Protein AF-A0A5J4QA89-F1 (afdb_monomer_lite)

Foldseek 3Di:
DDDDDPDDFPFDADPNDTDGPPDDPDQAADPDDLLLVLLVLVVCQVVLVPPNNPDHSVNSQVVCCVRRVHDSDPSVVSLVVLVVDPCSNVNVVVVVVVVVVVVVVVVVVVVPDD

Sequence (114 aa):
MLYLNSYEDILMYVDGKKIILMYSKLKITWTGNKVELVELIYAWEKVGCFNHGNANIKEIVAYIEIVFNIDLGDYYHTFCEMRNRVSRIAFLDKLIKALNDRMDELERSVNVSP

pLDDT: mean 83.25, std 19.67, range [31.66, 98.12]

Radius of gyration: 20.04 Å; chains: 1; bounding box: 34×62×54 Å

Secondary structure (DSSP, 8-state):
-----S---EEEEETTEEEEE--SS------S-HHHHHHHHHHHHHHTTTGGGT--HHHHHHHHHHHHT-----HHHHHHHHHTSSSSSHHHHHHHHHHHHHHHHHHHHHTT--

InterPro domains:
  IPR018534 Tetracycline regulation of excision, RteC [PF09357] (21-105)

Organism: NCBI:txid433724

Structure (mmCIF, N/CA/C/O backbone):
data_AF-A0A5J4QA89-F1
#
_entry.id   AF-A0A5J4QA89-F1
#
loop_
_atom_site.group_PDB
_atom_site.id
_atom_site.type_symbol
_atom_site.label_atom_id
_atom_site.label_alt_id
_atom_site.label_comp_id
_atom_site.label_asym_id
_atom_site.label_entity_id
_atom_site.label_seq_id
_atom_site.pdbx_PDB_ins_code
_atom_site.Cartn_x
_atom_site.Cartn_y
_atom_site.Cartn_z
_atom_site.occupancy
_atom_site.B_iso_or_equiv
_atom_site.auth_seq_id
_atom_site.auth_comp_id
_atom_site.auth_asym_id
_atom_site.auth_atom_id
_atom_site.pdbx_PDB_model_num
ATOM 1 N N . MET A 1 1 ? -1.303 -45.640 -4.974 1.00 33.97 1 MET A N 1
ATOM 2 C CA . MET A 1 1 ? -2.089 -44.840 -4.012 1.00 33.97 1 MET A CA 1
ATOM 3 C C . MET A 1 1 ? -1.086 -43.953 -3.293 1.00 33.97 1 MET A C 1
ATOM 5 O O . MET A 1 1 ? -0.294 -44.476 -2.523 1.00 33.97 1 MET A O 1
ATOM 9 N N . LEU A 1 2 ? -0.963 -42.683 -3.684 1.00 31.66 2 LEU A N 1
ATOM 10 C CA . LEU A 1 2 ? 0.057 -41.788 -3.128 1.00 31.66 2 LEU A CA 1
ATOM 11 C C . LEU A 1 2 ? -0.547 -41.028 -1.945 1.00 31.66 2 LEU A C 1
ATOM 13 O O . LEU A 1 2 ? -1.586 -40.386 -2.088 1.00 31.66 2 LEU A O 1
ATOM 17 N N . TYR A 1 3 ? 0.091 -41.159 -0.783 1.00 38.12 3 TYR A N 1
ATOM 18 C CA . TYR A 1 3 ? -0.259 -40.450 0.442 1.00 38.12 3 TYR A CA 1
ATOM 19 C C . TYR A 1 3 ? 0.237 -39.004 0.339 1.00 38.12 3 TYR A C 1
ATOM 21 O O . TYR A 1 3 ? 1.430 -38.761 0.179 1.00 38.12 3 TYR A O 1
ATOM 29 N N . LEU A 1 4 ? -0.687 -38.047 0.413 1.00 35.38 4 LEU A N 1
ATOM 30 C CA . LEU A 1 4 ? -0.390 -36.616 0.446 1.00 35.38 4 LEU A CA 1
ATOM 31 C C . LEU A 1 4 ? -0.190 -36.180 1.899 1.00 35.38 4 LEU A C 1
ATOM 33 O O . LEU A 1 4 ? -1.160 -35.897 2.598 1.00 35.38 4 LEU A O 1
ATOM 37 N N . ASN A 1 5 ? 1.067 -36.091 2.333 1.00 38.94 5 ASN A N 1
ATOM 38 C CA . ASN A 1 5 ? 1.433 -35.206 3.432 1.00 38.94 5 ASN A CA 1
ATOM 39 C C . ASN A 1 5 ? 1.680 -33.812 2.845 1.00 38.94 5 ASN A C 1
ATOM 41 O O . ASN A 1 5 ? 2.351 -33.656 1.826 1.00 38.94 5 ASN A O 1
ATOM 45 N N . SER A 1 6 ? 1.070 -32.804 3.459 1.00 42.66 6 SER A N 1
ATOM 46 C CA . SER A 1 6 ? 1.321 -31.391 3.182 1.00 42.66 6 SER A CA 1
ATOM 47 C C . SER A 1 6 ? 2.803 -31.066 3.389 1.00 42.66 6 SER A C 1
ATOM 49 O O . SER A 1 6 ? 3.370 -31.596 4.337 1.00 42.66 6 SER A O 1
ATOM 51 N N . TYR A 1 7 ? 3.359 -30.141 2.599 1.00 46.91 7 TYR A N 1
ATOM 52 C CA . TYR A 1 7 ? 4.721 -29.578 2.695 1.00 46.91 7 TYR A CA 1
ATOM 53 C C . TYR A 1 7 ? 5.826 -30.266 1.892 1.00 46.91 7 TYR A C 1
ATOM 55 O O . TYR A 1 7 ? 6.832 -30.611 2.486 1.00 46.91 7 TYR A O 1
ATOM 63 N N . GLU A 1 8 ? 5.727 -30.330 0.562 1.00 44.66 8 GLU A N 1
ATOM 64 C CA . GLU A 1 8 ? 6.914 -30.061 -0.268 1.00 44.66 8 GLU A CA 1
ATOM 65 C C . GLU A 1 8 ? 6.517 -29.284 -1.528 1.00 44.66 8 GLU A C 1
ATOM 67 O O . GLU A 1 8 ? 5.511 -29.582 -2.178 1.00 44.66 8 GLU A O 1
ATOM 72 N N . ASP A 1 9 ? 7.294 -28.244 -1.829 1.00 49.84 9 ASP A N 1
ATOM 73 C CA . ASP A 1 9 ? 7.234 -27.499 -3.081 1.00 49.84 9 ASP A CA 1
ATOM 74 C C . ASP A 1 9 ? 7.404 -28.455 -4.268 1.00 49.84 9 ASP A C 1
ATOM 76 O O . ASP A 1 9 ? 8.233 -29.367 -4.239 1.00 49.84 9 ASP A O 1
ATOM 80 N N . ILE A 1 10 ? 6.659 -28.234 -5.354 1.00 52.97 10 ILE A N 1
ATOM 81 C CA . ILE A 1 10 ? 6.889 -28.976 -6.596 1.00 52.97 10 ILE A CA 1
ATOM 82 C C . ILE A 1 10 ? 8.201 -28.462 -7.195 1.00 52.97 10 ILE A C 1
ATOM 84 O O . ILE A 1 10 ? 8.262 -27.396 -7.811 1.00 52.97 10 ILE A O 1
ATOM 88 N N . LEU A 1 11 ? 9.270 -29.228 -7.000 1.00 56.28 11 LEU A N 1
ATOM 89 C CA . LEU A 1 11 ? 10.529 -29.024 -7.700 1.00 56.28 11 LEU A CA 1
ATOM 90 C C . LEU A 1 11 ? 10.361 -29.481 -9.145 1.00 56.28 11 LEU A C 1
ATOM 92 O O . LEU A 1 11 ? 10.137 -30.663 -9.402 1.00 56.28 11 LEU A O 1
ATOM 96 N N . MET A 1 12 ? 10.508 -28.557 -10.093 1.00 57.47 12 MET A N 1
ATOM 97 C CA . MET A 1 12 ? 10.652 -28.919 -11.498 1.00 57.47 12 MET A CA 1
ATOM 98 C C . MET A 1 12 ? 12.048 -28.566 -11.993 1.00 57.47 12 MET A C 1
ATOM 100 O O . MET A 1 12 ? 12.665 -27.592 -11.562 1.00 57.47 12 MET A O 1
ATOM 104 N N . TYR A 1 13 ? 12.548 -29.378 -12.913 1.00 63.44 13 TYR A N 1
ATOM 105 C CA . TYR A 1 13 ? 13.802 -29.128 -13.603 1.00 63.44 13 TYR A CA 1
ATOM 106 C C . TYR A 1 13 ? 13.484 -28.805 -15.057 1.00 63.44 13 TYR A C 1
ATOM 108 O O . TYR A 1 13 ? 12.860 -29.611 -15.742 1.00 63.44 13 TYR A O 1
ATOM 116 N N . VAL A 1 14 ? 13.920 -27.636 -15.521 1.00 63.78 14 VAL A N 1
ATOM 117 C CA . VAL A 1 14 ? 13.882 -27.263 -16.942 1.00 63.78 14 VAL A CA 1
ATOM 118 C C . VAL A 1 14 ? 15.328 -27.097 -17.386 1.00 63.78 14 VAL A C 1
ATOM 120 O O . VAL A 1 14 ? 16.089 -26.372 -16.747 1.00 63.78 14 VAL A O 1
ATOM 123 N N . ASP A 1 15 ? 15.737 -27.843 -18.412 1.00 74.56 15 ASP A N 1
ATOM 124 C CA . ASP A 1 15 ? 17.119 -27.891 -18.917 1.00 74.56 15 ASP A CA 1
ATOM 125 C C . ASP A 1 15 ? 18.173 -28.176 -17.831 1.00 74.56 15 ASP A C 1
ATOM 127 O O . ASP A 1 15 ? 19.249 -27.579 -17.786 1.00 74.56 15 ASP A O 1
ATOM 131 N N . GLY A 1 16 ? 17.839 -29.062 -16.886 1.00 68.12 16 GLY A N 1
ATOM 132 C CA . GLY A 1 16 ? 18.716 -29.414 -15.764 1.00 68.12 16 GLY A CA 1
ATOM 133 C C . GLY A 1 16 ? 18.871 -28.315 -14.706 1.00 68.12 16 GLY A C 1
ATOM 134 O O . GLY A 1 16 ? 19.549 -28.529 -13.701 1.00 68.12 16 GLY A O 1
ATOM 135 N N . LYS A 1 17 ? 18.217 -27.159 -14.870 1.00 59.03 17 LYS A N 1
ATOM 136 C CA . LYS A 1 17 ? 18.163 -26.105 -13.855 1.00 59.03 17 LYS A CA 1
ATOM 137 C C . LYS A 1 17 ? 16.964 -26.312 -12.943 1.00 59.03 17 LYS A C 1
ATOM 139 O O . LYS A 1 17 ? 15.837 -26.482 -13.405 1.00 59.03 17 LYS A O 1
ATOM 144 N N . LYS A 1 18 ? 17.220 -26.258 -11.634 1.00 61.50 18 LYS A N 1
ATOM 145 C CA . LYS A 1 18 ? 16.182 -26.265 -10.601 1.00 61.50 18 LYS A CA 1
ATOM 146 C C . LYS A 1 18 ? 15.337 -25.000 -10.749 1.00 61.50 18 LYS A C 1
ATOM 148 O O . LYS A 1 18 ? 15.845 -23.900 -10.541 1.00 61.50 18 LYS A O 1
ATOM 153 N N . ILE A 1 19 ? 14.060 -25.158 -11.077 1.00 57.72 19 ILE A N 1
ATOM 154 C CA . ILE A 1 19 ? 13.067 -24.089 -11.015 1.00 57.72 19 ILE A CA 1
ATOM 155 C C . ILE A 1 19 ? 12.131 -24.412 -9.853 1.00 57.72 19 ILE A C 1
ATOM 157 O O . ILE A 1 19 ? 11.467 -25.448 -9.831 1.00 57.72 19 ILE A O 1
ATOM 161 N N . ILE A 1 20 ? 12.094 -23.524 -8.861 1.00 59.09 20 ILE A N 1
ATOM 162 C CA . ILE A 1 20 ? 11.105 -23.597 -7.786 1.00 59.09 20 ILE A CA 1
ATOM 163 C C . ILE A 1 20 ? 9.796 -23.065 -8.371 1.00 59.09 20 ILE A C 1
ATOM 165 O O . ILE A 1 20 ? 9.640 -21.856 -8.550 1.00 59.09 20 ILE A O 1
ATOM 169 N N . LEU A 1 21 ? 8.855 -23.957 -8.695 1.00 53.94 21 LEU A N 1
ATOM 170 C CA . LEU A 1 21 ? 7.466 -23.545 -8.855 1.00 53.94 21 LEU A CA 1
ATOM 171 C C . LEU A 1 21 ? 6.933 -23.267 -7.458 1.00 53.94 21 LEU A C 1
ATOM 173 O O . LEU A 1 21 ? 6.484 -24.173 -6.761 1.00 53.94 21 LEU A O 1
ATOM 177 N N . MET A 1 22 ? 6.976 -22.005 -7.051 1.00 49.47 22 MET A N 1
ATOM 178 C CA . MET A 1 22 ? 6.295 -21.522 -5.854 1.00 49.47 22 MET A CA 1
ATOM 179 C C . MET A 1 22 ? 4.775 -21.565 -6.115 1.00 49.47 22 MET A C 1
ATOM 181 O O . MET A 1 22 ? 4.129 -20.540 -6.300 1.00 49.47 22 MET A O 1
ATOM 185 N N . TYR A 1 23 ? 4.194 -22.760 -6.265 1.00 53.31 23 TYR A N 1
ATOM 186 C CA . TYR A 1 23 ? 2.804 -22.935 -6.679 1.00 53.31 23 TYR A CA 1
ATOM 187 C C . TYR A 1 23 ? 1.913 -23.368 -5.507 1.00 53.31 23 TYR A C 1
ATOM 189 O O . TYR A 1 23 ? 1.722 -24.543 -5.211 1.00 53.31 23 TYR A O 1
ATOM 197 N N . SER A 1 24 ? 1.176 -22.373 -5.008 1.00 52.47 24 SER A N 1
ATOM 198 C CA . SER A 1 24 ? -0.283 -22.330 -5.234 1.00 52.47 24 SER A CA 1
ATOM 199 C C . SER A 1 24 ? -1.263 -22.930 -4.224 1.00 52.47 24 SER A C 1
ATOM 201 O O . SER A 1 24 ? -2.385 -23.251 -4.605 1.00 52.47 24 SER A O 1
ATOM 203 N N . LYS A 1 25 ? -0.953 -22.970 -2.925 1.00 51.31 25 LYS A N 1
ATOM 204 C CA . LYS A 1 25 ? -2.037 -23.074 -1.918 1.00 51.31 25 LYS A CA 1
ATOM 205 C C . LYS A 1 25 ? -2.405 -21.774 -1.207 1.00 51.31 25 LYS A C 1
ATOM 207 O O . LYS A 1 25 ? -3.475 -21.712 -0.617 1.00 51.31 25 LYS A O 1
ATOM 212 N N . LEU A 1 26 ? -1.590 -20.726 -1.320 1.00 62.53 26 LEU A N 1
ATOM 213 C CA . LEU A 1 26 ? -1.813 -19.435 -0.654 1.00 62.53 26 LEU A CA 1
ATOM 214 C C . LEU A 1 26 ? -1.677 -18.268 -1.640 1.00 62.53 26 LEU A C 1
ATOM 216 O O . LEU A 1 26 ? -0.981 -17.294 -1.373 1.00 62.53 26 LEU A O 1
ATOM 220 N N . LYS A 1 27 ? -2.297 -18.376 -2.824 1.00 72.62 27 LYS A N 1
ATOM 221 C CA . LYS A 1 27 ? -2.355 -17.237 -3.747 1.00 72.62 27 LYS A CA 1
ATOM 222 C C . LYS A 1 27 ? -3.270 -16.176 -3.134 1.00 72.62 27 LYS A C 1
ATOM 224 O O . LYS A 1 27 ? -4.484 -16.358 -3.105 1.00 72.62 27 LYS A O 1
ATOM 229 N N . ILE A 1 28 ? -2.684 -15.088 -2.647 1.00 83.38 28 ILE A N 1
ATOM 230 C CA . ILE A 1 28 ? -3.416 -13.918 -2.160 1.00 83.38 28 ILE A CA 1
ATOM 231 C C . ILE A 1 28 ? -3.357 -12.863 -3.259 1.00 83.38 28 ILE A C 1
ATOM 233 O O . ILE A 1 28 ? -2.283 -12.518 -3.741 1.00 83.38 28 ILE A O 1
ATOM 237 N N . THR A 1 29 ? -4.517 -12.385 -3.695 1.00 91.75 29 THR A N 1
ATOM 238 C CA . THR A 1 29 ? -4.620 -11.338 -4.714 1.00 91.75 29 THR A CA 1
ATOM 239 C C . THR A 1 29 ? -5.044 -10.037 -4.063 1.00 91.75 29 THR A C 1
ATOM 241 O O . THR A 1 29 ? -5.954 -10.030 -3.234 1.00 91.75 29 THR A O 1
ATOM 244 N N . TRP A 1 30 ? -4.396 -8.936 -4.438 1.00 95.62 30 TRP A N 1
ATOM 245 C CA . TRP A 1 30 ? -4.846 -7.619 -4.012 1.00 95.62 30 TRP A CA 1
ATOM 246 C C . TRP A 1 30 ? -6.174 -7.283 -4.686 1.00 95.62 30 TRP A C 1
ATOM 248 O O . TRP A 1 30 ? -6.265 -7.222 -5.910 1.00 95.62 30 TRP A O 1
ATOM 258 N N . THR A 1 31 ? -7.204 -7.051 -3.879 1.00 95.50 31 THR A N 1
ATOM 259 C CA . THR A 1 31 ? -8.545 -6.665 -4.346 1.00 95.50 31 THR A CA 1
ATOM 260 C C . THR A 1 31 ? -8.908 -5.225 -3.986 1.00 95.50 31 THR A C 1
ATOM 262 O O . THR A 1 31 ? -10.016 -4.786 -4.285 1.00 95.50 31 THR A O 1
ATOM 265 N N . GLY A 1 32 ? -8.013 -4.500 -3.308 1.00 94.81 32 GLY A N 1
ATOM 266 C CA . GLY A 1 32 ? -8.173 -3.073 -3.031 1.00 94.81 32 GLY A CA 1
ATOM 267 C C . GLY A 1 32 ? -7.886 -2.213 -4.262 1.00 94.81 32 GLY A C 1
ATOM 268 O O . GLY A 1 32 ? -7.534 -2.710 -5.335 1.00 94.81 32 GLY A O 1
ATOM 269 N N . ASN A 1 33 ? -7.977 -0.895 -4.110 1.00 95.44 33 ASN A N 1
ATOM 270 C CA . ASN A 1 33 ? -7.673 0.015 -5.211 1.00 95.44 33 ASN A CA 1
ATOM 271 C C . ASN A 1 33 ? -6.168 0.019 -5.518 1.00 95.44 33 ASN A C 1
ATOM 273 O O . ASN A 1 33 ? -5.337 -0.076 -4.614 1.00 95.44 33 ASN A O 1
ATOM 277 N N . LYS A 1 34 ? -5.796 0.198 -6.793 1.00 96.81 34 LYS A N 1
ATOM 278 C CA . LYS A 1 34 ? -4.379 0.318 -7.190 1.00 96.81 34 LYS A CA 1
ATOM 279 C C . LYS A 1 34 ? -3.689 1.482 -6.478 1.00 96.81 34 LYS A C 1
ATOM 281 O O . LYS A 1 34 ? -2.583 1.323 -5.986 1.00 96.81 34 LYS A O 1
ATOM 286 N N . VAL A 1 35 ? -4.376 2.621 -6.365 1.00 96.88 35 VAL A N 1
ATOM 287 C CA . VAL A 1 35 ? -3.881 3.818 -5.663 1.00 96.88 35 VAL A CA 1
ATOM 288 C C . VAL A 1 35 ? -3.514 3.509 -4.208 1.00 96.88 35 VAL A C 1
ATOM 290 O O . VAL A 1 35 ? -2.468 3.944 -3.746 1.00 96.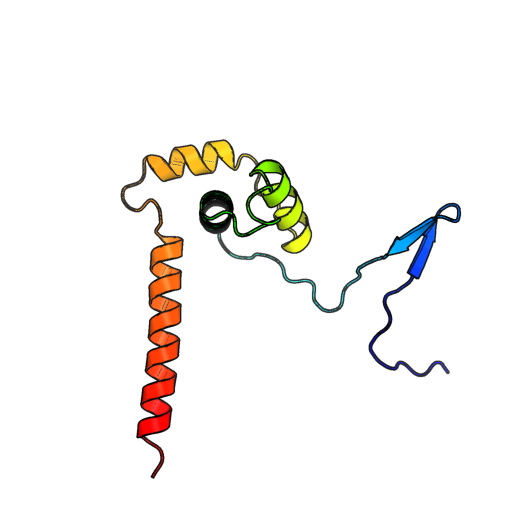88 35 VAL A O 1
ATOM 293 N N . GLU A 1 36 ? -4.344 2.734 -3.504 1.00 97.25 36 GLU A N 1
ATOM 294 C CA . GLU A 1 36 ? -4.105 2.346 -2.106 1.00 97.25 36 GLU A CA 1
ATOM 295 C C . GLU A 1 36 ? -2.836 1.489 -1.979 1.00 97.25 36 GLU A C 1
ATOM 297 O O . GLU A 1 36 ? -2.045 1.670 -1.057 1.00 97.25 36 GLU A O 1
ATOM 302 N N . LEU A 1 37 ? -2.592 0.589 -2.938 1.00 97.81 37 LEU A N 1
ATOM 303 C CA . LEU A 1 37 ? -1.370 -0.212 -2.960 1.00 97.81 37 LEU A CA 1
ATOM 304 C C . LEU A 1 37 ? -0.137 0.617 -3.349 1.00 97.81 37 LEU A C 1
ATOM 306 O O . LEU A 1 37 ? 0.921 0.448 -2.748 1.00 97.81 37 LEU A O 1
ATOM 310 N N . VAL A 1 38 ? -0.270 1.547 -4.300 1.00 97.81 38 VAL A N 1
ATOM 311 C CA . VAL A 1 38 ? 0.792 2.509 -4.642 1.00 97.81 38 VAL A CA 1
ATOM 312 C C . VAL A 1 38 ? 1.174 3.335 -3.412 1.00 97.81 38 VAL A C 1
ATOM 314 O O . VAL A 1 38 ? 2.359 3.500 -3.134 1.00 97.81 38 VAL A O 1
ATOM 317 N N . GLU A 1 39 ? 0.197 3.787 -2.626 1.00 97.75 39 GLU A N 1
ATOM 318 C CA . GLU A 1 39 ? 0.430 4.498 -1.365 1.00 97.75 39 GLU A CA 1
ATOM 319 C C . GLU A 1 39 ? 1.300 3.700 -0.389 1.00 97.75 39 GLU A C 1
ATOM 321 O O . GLU A 1 39 ? 2.300 4.222 0.111 1.00 97.75 39 GLU A O 1
ATOM 326 N N . LEU A 1 40 ? 0.973 2.421 -0.174 1.00 97.94 40 LEU A N 1
ATOM 327 C CA . LEU A 1 40 ? 1.762 1.539 0.687 1.00 97.94 40 LEU A CA 1
ATOM 328 C C . LEU A 1 40 ? 3.182 1.333 0.168 1.00 97.94 40 LEU A C 1
ATOM 330 O O . LEU A 1 40 ? 4.135 1.423 0.938 1.00 97.94 40 LEU A O 1
ATOM 334 N N . ILE A 1 41 ? 3.332 1.081 -1.132 1.00 97.94 41 ILE A N 1
ATOM 335 C CA . ILE A 1 41 ? 4.633 0.820 -1.747 1.00 97.94 41 ILE A CA 1
ATOM 336 C C . ILE A 1 41 ? 5.566 2.021 -1.564 1.00 97.94 41 ILE A C 1
ATOM 338 O O . ILE A 1 41 ? 6.712 1.841 -1.153 1.00 97.94 41 ILE A O 1
ATOM 342 N N . TYR A 1 42 ? 5.083 3.241 -1.815 1.00 97.62 42 TYR A N 1
ATOM 343 C CA . TYR A 1 42 ? 5.887 4.449 -1.612 1.00 97.62 42 TYR A CA 1
ATOM 344 C C . TYR A 1 42 ? 6.218 4.691 -0.135 1.00 97.62 42 TYR A C 1
ATOM 346 O O . TYR A 1 42 ? 7.314 5.155 0.174 1.00 97.62 42 TYR A O 1
ATOM 354 N N . ALA A 1 43 ? 5.316 4.355 0.791 1.00 97.31 43 ALA A N 1
ATOM 355 C CA . ALA A 1 43 ? 5.608 4.437 2.219 1.00 97.31 43 ALA A CA 1
ATOM 356 C C . ALA A 1 43 ? 6.696 3.432 2.643 1.00 97.31 43 ALA A C 1
ATOM 358 O O . ALA A 1 43 ? 7.636 3.804 3.348 1.00 97.31 43 ALA A O 1
ATOM 359 N N . TRP A 1 44 ? 6.612 2.179 2.184 1.00 97.62 44 TRP A N 1
ATOM 360 C CA . TRP A 1 44 ? 7.607 1.144 2.480 1.00 97.62 44 TRP A CA 1
ATOM 361 C C . TRP A 1 44 ? 8.974 1.438 1.871 1.00 97.62 44 TRP A C 1
ATOM 363 O O . TRP A 1 44 ? 9.991 1.224 2.532 1.00 97.62 44 TRP A O 1
ATOM 373 N N . GLU A 1 45 ? 9.005 1.938 0.634 1.00 97.50 45 GLU A N 1
ATOM 374 C CA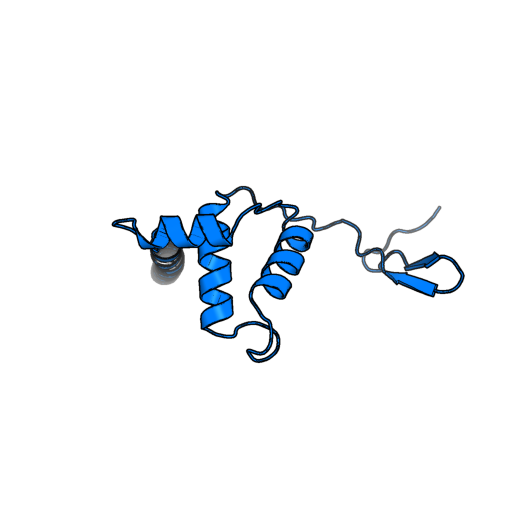 . GLU A 1 45 ? 10.238 2.387 -0.016 1.00 97.50 45 GLU A CA 1
ATOM 375 C C . GLU A 1 45 ? 10.875 3.519 0.789 1.00 97.50 45 GLU A C 1
ATOM 377 O O . GLU A 1 45 ? 12.046 3.428 1.155 1.00 97.50 45 GLU A O 1
ATOM 382 N N . LYS A 1 46 ? 10.082 4.521 1.191 1.00 97.06 46 LYS A N 1
ATOM 383 C CA . LYS A 1 46 ? 10.595 5.682 1.918 1.00 97.06 46 LYS A CA 1
ATOM 384 C C . LYS A 1 46 ? 11.182 5.336 3.287 1.00 97.06 46 LYS A C 1
ATOM 386 O O . LYS A 1 46 ? 12.138 5.983 3.719 1.00 97.06 46 LYS A O 1
ATOM 391 N N . VAL A 1 47 ? 10.593 4.361 3.977 1.00 97.38 47 VAL A N 1
ATOM 392 C CA . VAL A 1 47 ? 11.065 3.869 5.283 1.00 97.38 47 VAL A CA 1
ATOM 393 C C . VAL A 1 47 ? 12.192 2.837 5.127 1.00 97.38 47 VAL A C 1
ATOM 395 O O . VAL A 1 47 ? 12.901 2.551 6.089 1.00 97.38 47 VAL A O 1
ATOM 398 N N . GLY A 1 48 ? 12.412 2.307 3.921 1.00 96.62 48 GLY A N 1
ATOM 399 C CA . GLY A 1 48 ? 13.462 1.331 3.648 1.00 96.62 48 GLY A CA 1
ATOM 400 C C . GLY A 1 48 ? 13.145 -0.067 4.183 1.00 96.62 48 GLY A C 1
ATOM 401 O O . GLY A 1 48 ? 14.047 -0.789 4.605 1.00 96.62 48 GLY A O 1
ATOM 402 N N . CYS A 1 49 ? 11.869 -0.469 4.177 1.00 93.56 49 CYS A N 1
ATOM 403 C CA . CYS A 1 49 ? 11.422 -1.741 4.759 1.00 93.56 49 CYS A CA 1
ATOM 404 C C . CYS A 1 49 ? 12.001 -2.986 4.064 1.00 93.56 49 CYS A C 1
ATOM 406 O O . CYS A 1 49 ? 12.015 -4.065 4.653 1.00 93.56 49 CYS A O 1
ATOM 408 N N . PHE A 1 50 ? 12.476 -2.854 2.824 1.00 93.94 50 PHE A N 1
ATOM 409 C CA . PHE A 1 50 ? 12.965 -3.968 2.014 1.00 93.94 50 PHE A CA 1
ATOM 410 C C . PHE A 1 50 ? 14.480 -3.908 1.813 1.00 93.94 50 PHE A C 1
ATOM 412 O O . PHE A 1 50 ? 15.054 -2.839 1.609 1.00 93.94 50 PHE A O 1
ATOM 419 N N . ASN A 1 51 ? 15.127 -5.078 1.842 1.00 93.50 51 ASN A N 1
ATOM 420 C CA . ASN A 1 51 ? 16.561 -5.259 1.585 1.00 93.50 51 ASN A CA 1
ATOM 421 C C . ASN A 1 51 ? 17.467 -4.301 2.379 1.00 93.50 51 ASN A C 1
ATOM 423 O O . ASN A 1 51 ? 18.431 -3.761 1.836 1.00 93.50 51 ASN A O 1
ATOM 427 N N . HIS A 1 52 ? 17.162 -4.086 3.663 1.00 93.94 52 HIS A N 1
ATOM 428 C CA . HIS A 1 52 ? 17.888 -3.143 4.526 1.00 93.94 52 HIS A CA 1
ATOM 429 C C . HIS A 1 52 ? 17.922 -1.711 3.953 1.00 93.94 52 HIS A C 1
ATOM 431 O O . HIS A 1 52 ? 18.938 -1.027 4.043 1.00 93.94 52 HIS A O 1
ATOM 437 N N . GLY A 1 53 ? 16.833 -1.284 3.309 1.00 93.56 53 GLY A N 1
ATOM 438 C CA . GLY A 1 53 ? 16.703 0.030 2.681 1.00 93.56 53 GLY A CA 1
ATOM 439 C C . GLY A 1 53 ? 17.331 0.161 1.293 1.00 93.56 53 GLY A C 1
ATOM 440 O O . GLY A 1 53 ? 17.352 1.261 0.755 1.00 93.56 53 GLY A O 1
ATOM 441 N N . ASN A 1 54 ? 17.832 -0.927 0.700 1.00 95.31 54 ASN A N 1
ATOM 442 C CA . ASN A 1 54 ? 18.512 -0.879 -0.602 1.00 95.31 54 ASN A CA 1
ATOM 443 C C . ASN A 1 54 ? 17.605 -1.208 -1.792 1.00 95.31 54 ASN A C 1
ATOM 445 O O . ASN A 1 54 ? 18.049 -1.107 -2.933 1.00 95.31 54 ASN A O 1
ATOM 449 N N . ALA A 1 55 ? 16.364 -1.631 -1.547 1.00 96.31 55 ALA A N 1
ATOM 450 C CA . ALA A 1 55 ? 15.417 -1.875 -2.625 1.00 96.31 55 ALA A CA 1
ATOM 451 C C . ALA A 1 55 ? 14.883 -0.544 -3.160 1.00 96.31 55 ALA A C 1
ATOM 453 O O . ALA A 1 55 ? 14.362 0.269 -2.397 1.00 96.31 55 ALA A O 1
ATOM 454 N N . ASN A 1 56 ? 14.973 -0.338 -4.469 1.00 96.25 56 ASN A N 1
ATOM 455 C CA . ASN A 1 56 ? 14.376 0.829 -5.106 1.00 96.25 56 ASN A CA 1
ATOM 456 C C . ASN A 1 56 ? 12.902 0.582 -5.472 1.00 96.25 56 ASN A C 1
ATOM 458 O O . ASN A 1 56 ? 12.425 -0.552 -5.541 1.00 96.25 56 ASN A O 1
ATOM 462 N N . ILE A 1 57 ? 12.179 1.662 -5.777 1.00 97.31 57 ILE A N 1
ATOM 463 C CA . ILE A 1 57 ? 10.745 1.612 -6.093 1.00 97.31 57 ILE A CA 1
ATOM 464 C C . ILE A 1 57 ? 10.384 0.632 -7.224 1.00 97.31 57 ILE A C 1
ATOM 466 O O . ILE A 1 57 ? 9.357 -0.034 -7.139 1.00 97.31 57 ILE A O 1
ATOM 470 N N . LYS A 1 58 ? 11.216 0.503 -8.269 1.00 97.69 58 LYS A N 1
ATOM 471 C CA . LYS A 1 58 ? 10.942 -0.393 -9.408 1.00 97.69 58 LYS A CA 1
ATOM 472 C C . LYS A 1 58 ? 11.012 -1.856 -8.985 1.00 97.69 58 LYS A C 1
ATOM 474 O O . LYS A 1 58 ? 10.168 -2.649 -9.387 1.00 97.69 58 LYS A O 1
ATOM 479 N N . GLU A 1 59 ? 12.007 -2.197 -8.170 1.00 97.06 59 GLU A N 1
ATOM 480 C CA . GLU A 1 59 ? 12.191 -3.551 -7.642 1.00 97.06 59 GLU A CA 1
ATOM 481 C C . GLU A 1 59 ? 11.032 -3.944 -6.726 1.00 97.06 59 GLU A C 1
ATOM 483 O O . GLU A 1 59 ? 10.493 -5.044 -6.851 1.00 97.06 59 GLU A O 1
ATOM 488 N N . ILE A 1 60 ? 10.609 -3.028 -5.848 1.00 97.75 60 ILE A N 1
ATOM 489 C CA . ILE A 1 60 ? 9.488 -3.265 -4.933 1.00 97.75 60 ILE A CA 1
ATOM 490 C C . ILE A 1 60 ? 8.188 -3.437 -5.724 1.00 97.75 60 ILE A C 1
ATOM 492 O O . ILE A 1 60 ? 7.469 -4.402 -5.485 1.00 97.75 60 ILE A O 1
ATOM 496 N N . VAL A 1 61 ? 7.894 -2.555 -6.688 1.00 97.81 61 VAL A N 1
ATOM 497 C CA . VAL A 1 61 ? 6.696 -2.668 -7.538 1.00 97.81 61 VAL A CA 1
ATOM 498 C C . VAL A 1 61 ? 6.666 -4.007 -8.266 1.00 97.81 61 VAL A C 1
ATOM 500 O O . VAL A 1 61 ? 5.693 -4.740 -8.116 1.00 97.81 61 VAL A O 1
ATOM 503 N N . ALA A 1 62 ? 7.740 -4.367 -8.975 1.00 94.94 62 ALA A N 1
ATOM 504 C CA . ALA A 1 62 ? 7.793 -5.616 -9.733 1.00 94.94 62 ALA A CA 1
ATOM 505 C C . ALA A 1 62 ? 7.578 -6.844 -8.834 1.00 94.94 62 ALA A C 1
ATOM 507 O O . ALA A 1 62 ? 6.860 -7.775 -9.195 1.00 94.94 62 ALA A O 1
ATOM 508 N N . TYR A 1 63 ? 8.165 -6.838 -7.635 1.00 94.81 63 TYR A N 1
ATOM 509 C CA . TYR A 1 63 ? 7.958 -7.903 -6.660 1.00 94.81 63 TYR A CA 1
ATOM 510 C C . TYR A 1 63 ? 6.500 -7.972 -6.182 1.00 94.81 63 TYR A C 1
ATOM 512 O O . TYR A 1 63 ? 5.896 -9.045 -6.159 1.00 94.81 63 TYR A O 1
ATOM 520 N N . ILE A 1 64 ? 5.914 -6.829 -5.823 1.00 95.50 64 ILE A N 1
ATOM 521 C CA . ILE A 1 64 ? 4.550 -6.746 -5.297 1.00 95.50 64 ILE A CA 1
ATOM 522 C C . ILE A 1 64 ? 3.501 -7.105 -6.358 1.00 95.50 64 ILE A C 1
ATOM 524 O O . ILE A 1 64 ? 2.540 -7.797 -6.029 1.00 95.50 64 ILE A O 1
ATOM 528 N N . GLU A 1 65 ? 3.684 -6.718 -7.621 1.00 94.25 65 GLU A N 1
ATOM 529 C CA . GLU A 1 65 ? 2.800 -7.107 -8.731 1.00 94.25 65 GLU A CA 1
ATOM 530 C C . GLU A 1 65 ? 2.717 -8.631 -8.896 1.00 94.25 65 GLU A C 1
ATOM 532 O O . GLU A 1 65 ? 1.626 -9.189 -9.051 1.00 94.25 65 GLU A O 1
ATOM 537 N N . ILE A 1 66 ? 3.857 -9.321 -8.770 1.00 89.94 66 ILE A N 1
ATOM 538 C CA . ILE A 1 66 ? 3.922 -10.788 -8.802 1.00 89.94 66 ILE A CA 1
ATOM 539 C C . ILE A 1 66 ? 3.230 -11.381 -7.571 1.00 89.94 66 ILE A C 1
ATOM 541 O O . ILE A 1 66 ? 2.360 -12.245 -7.706 1.00 89.94 66 ILE A O 1
ATOM 545 N N . VAL A 1 67 ? 3.603 -10.925 -6.371 1.00 90.69 67 VAL A N 1
ATOM 546 C CA . VAL A 1 67 ? 3.118 -11.494 -5.101 1.00 90.69 67 VAL A CA 1
ATOM 547 C C . VAL A 1 67 ? 1.616 -11.294 -4.927 1.00 90.69 67 VAL A C 1
ATOM 549 O O . VAL A 1 67 ? 0.922 -12.216 -4.503 1.00 90.69 67 VAL A O 1
ATOM 552 N N . PHE A 1 68 ? 1.106 -10.115 -5.275 1.00 93.31 68 PHE A N 1
ATOM 553 C CA . PHE A 1 68 ? -0.306 -9.771 -5.142 1.00 93.31 68 PHE A CA 1
ATOM 554 C C . PHE A 1 68 ? -1.123 -9.983 -6.414 1.00 93.31 68 PHE A C 1
ATOM 556 O O . PHE A 1 68 ? -2.319 -9.685 -6.408 1.00 93.31 68 PHE A O 1
ATOM 563 N N . ASN A 1 69 ? -0.528 -10.546 -7.472 1.00 91.31 69 ASN A N 1
ATOM 564 C CA . ASN A 1 69 ? -1.199 -10.849 -8.736 1.00 91.31 69 ASN A CA 1
ATOM 565 C C . ASN A 1 69 ? -2.007 -9.643 -9.250 1.00 91.31 69 ASN A C 1
ATOM 567 O O . ASN A 1 69 ? -3.218 -9.727 -9.474 1.00 91.31 69 ASN A O 1
ATOM 571 N N . ILE A 1 70 ? -1.329 -8.509 -9.381 1.00 94.19 70 ILE A N 1
ATOM 572 C CA . ILE A 1 70 ? -1.907 -7.236 -9.802 1.00 94.19 70 ILE A CA 1
ATOM 573 C C . ILE A 1 70 ? -0.962 -6.545 -10.776 1.00 94.19 70 ILE A C 1
ATOM 575 O O . ILE A 1 70 ? 0.246 -6.706 -10.686 1.00 94.19 70 ILE A O 1
ATOM 579 N N . ASP A 1 71 ? -1.527 -5.770 -11.692 1.00 96.00 71 ASP A N 1
ATOM 580 C CA . ASP A 1 71 ? -0.795 -4.835 -12.544 1.00 96.00 71 ASP A CA 1
ATOM 581 C C . ASP A 1 71 ? -1.084 -3.419 -12.039 1.00 96.00 71 ASP A C 1
ATOM 583 O O . ASP A 1 71 ? -2.242 -2.992 -12.016 1.00 96.00 71 ASP A O 1
ATOM 587 N N . LEU A 1 72 ? -0.065 -2.699 -11.587 1.00 97.12 72 LEU A N 1
ATOM 588 C CA . LEU A 1 72 ? -0.170 -1.340 -11.065 1.00 97.12 72 LEU A CA 1
ATOM 589 C C . LEU A 1 72 ? -0.149 -0.284 -12.175 1.00 97.12 72 LEU A C 1
ATOM 591 O O . LEU A 1 72 ? -0.604 0.837 -11.936 1.00 97.12 72 LEU A O 1
ATOM 595 N N . GLY A 1 73 ? 0.281 -0.634 -13.389 1.00 96.19 73 GLY A N 1
ATOM 596 C CA . GLY A 1 73 ? 0.403 0.296 -14.506 1.00 96.19 73 GLY A CA 1
ATOM 597 C C . GLY A 1 73 ? 1.352 1.456 -14.191 1.00 96.19 73 GLY A C 1
ATOM 598 O O . GLY A 1 73 ? 2.449 1.264 -13.667 1.00 96.19 73 GLY A O 1
ATOM 599 N N . ASP A 1 74 ? 0.938 2.688 -14.502 1.00 96.94 74 ASP A N 1
ATOM 600 C CA . ASP A 1 74 ? 1.749 3.887 -14.258 1.00 96.94 74 ASP A CA 1
ATOM 601 C C . ASP A 1 74 ? 1.667 4.351 -12.789 1.00 96.94 74 ASP A C 1
ATOM 603 O O . ASP A 1 74 ? 0.963 5.299 -12.412 1.00 96.94 74 ASP A O 1
ATOM 607 N N . TYR A 1 75 ? 2.397 3.645 -11.927 1.00 97.56 75 TYR A N 1
ATOM 608 C CA . TYR A 1 75 ? 2.480 3.953 -10.500 1.00 97.56 75 TYR A CA 1
ATOM 609 C C . TYR A 1 75 ? 3.192 5.289 -10.215 1.00 97.56 75 TYR A C 1
ATOM 611 O O . TYR A 1 75 ? 2.905 5.916 -9.194 1.00 97.56 75 TYR A O 1
ATOM 619 N N . TYR A 1 76 ? 4.058 5.777 -11.116 1.00 97.50 76 TYR A N 1
ATOM 620 C CA . TYR A 1 76 ? 4.679 7.100 -10.983 1.00 97.50 76 TYR A CA 1
ATOM 621 C C . TYR A 1 76 ? 3.653 8.215 -11.186 1.00 97.50 76 TYR A C 1
ATOM 623 O O . TYR A 1 76 ? 3.579 9.140 -10.371 1.00 97.50 76 TYR A O 1
ATOM 631 N N . HIS A 1 77 ? 2.837 8.123 -12.238 1.00 96.62 77 HIS A N 1
ATOM 632 C CA . HIS A 1 77 ? 1.746 9.065 -12.472 1.00 96.62 77 HIS A CA 1
ATOM 633 C C . HIS A 1 77 ? 0.733 9.027 -11.328 1.00 96.62 77 HIS A C 1
ATOM 635 O O . HIS A 1 77 ? 0.367 10.071 -10.788 1.00 96.62 77 HIS A O 1
ATOM 641 N N . THR A 1 78 ? 0.352 7.823 -10.897 1.00 96.62 78 THR A N 1
ATOM 642 C CA . THR A 1 78 ? -0.563 7.624 -9.766 1.00 96.62 78 THR A CA 1
ATOM 643 C C . THR A 1 78 ? -0.060 8.337 -8.509 1.00 96.62 78 THR A C 1
ATOM 645 O O . THR A 1 78 ? -0.810 9.074 -7.869 1.00 96.62 78 THR A O 1
ATOM 648 N N . PHE A 1 79 ? 1.227 8.199 -8.180 1.00 96.38 79 PHE A N 1
ATOM 649 C CA . PHE A 1 79 ? 1.824 8.898 -7.045 1.00 96.38 79 PHE A CA 1
ATOM 650 C C . PHE A 1 79 ? 1.842 10.425 -7.220 1.00 96.38 79 PHE A C 1
ATOM 652 O O . PHE A 1 79 ? 1.547 11.169 -6.281 1.00 96.38 79 PHE A O 1
ATOM 659 N N . CYS A 1 80 ? 2.144 10.922 -8.423 1.00 95.56 80 CYS A N 1
ATOM 660 C CA . CYS A 1 80 ? 2.069 12.352 -8.729 1.00 95.56 80 CYS A CA 1
ATOM 661 C C . CYS A 1 80 ? 0.654 12.914 -8.536 1.00 95.56 80 CYS A C 1
ATOM 663 O O . CYS A 1 80 ? 0.505 13.982 -7.944 1.00 95.56 80 CYS A O 1
ATOM 665 N N . GLU A 1 81 ? -0.384 12.194 -8.964 1.00 94.50 81 GLU A N 1
ATOM 666 C CA . GLU A 1 81 ? -1.769 12.589 -8.705 1.00 94.50 81 GLU A CA 1
ATOM 667 C C . GLU A 1 81 ? -2.088 12.619 -7.214 1.00 94.50 81 GLU A C 1
ATOM 669 O O . GLU A 1 81 ? -2.708 13.571 -6.739 1.00 94.50 81 GLU A O 1
ATOM 674 N N . MET A 1 82 ? -1.664 11.594 -6.465 1.00 94.62 82 MET A N 1
ATOM 675 C CA . MET A 1 82 ? -1.897 11.521 -5.023 1.00 94.62 82 MET A CA 1
ATOM 676 C C . MET A 1 82 ? -1.352 12.753 -4.306 1.00 94.62 82 MET A C 1
ATOM 678 O O . MET A 1 82 ? -2.038 13.305 -3.450 1.00 94.62 82 MET A O 1
ATOM 682 N N . A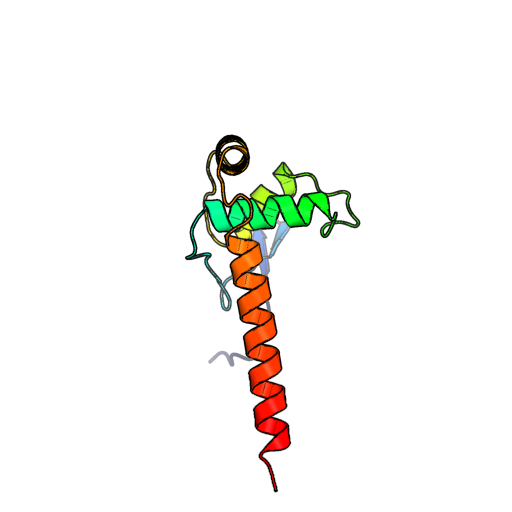RG A 1 83 ? -0.168 13.244 -4.694 1.00 92.19 83 ARG A N 1
ATOM 683 C CA . ARG A 1 83 ? 0.450 14.449 -4.112 1.00 92.19 83 ARG A CA 1
ATOM 684 C C . ARG A 1 83 ? -0.390 15.719 -4.259 1.00 92.19 83 ARG A C 1
ATOM 686 O O . ARG A 1 83 ? -0.186 16.644 -3.475 1.00 92.19 83 ARG A O 1
ATOM 693 N N . ASN A 1 84 ? -1.311 15.761 -5.219 1.00 90.44 84 ASN A N 1
ATOM 694 C CA . ASN A 1 84 ? -2.173 16.913 -5.486 1.00 90.44 84 ASN A CA 1
ATOM 695 C C . ASN A 1 84 ? -3.550 16.813 -4.804 1.00 90.44 84 ASN A C 1
ATOM 697 O O . ASN A 1 84 ? -4.363 17.727 -4.925 1.00 90.44 84 ASN A O 1
ATOM 701 N N . ARG A 1 85 ? -3.837 15.718 -4.088 1.00 90.12 85 ARG A N 1
ATOM 702 C CA . ARG A 1 85 ? -5.112 15.512 -3.382 1.00 90.12 85 ARG A CA 1
ATOM 703 C C . ARG A 1 85 ? -5.083 16.164 -1.999 1.00 90.12 85 ARG A C 1
ATOM 705 O O . ARG A 1 85 ? -4.026 16.351 -1.405 1.00 90.12 85 ARG A O 1
ATOM 712 N N . VAL A 1 86 ? -6.262 16.471 -1.454 1.00 85.31 86 VAL A N 1
ATOM 713 C CA . VAL A 1 86 ? -6.390 16.964 -0.069 1.00 85.31 86 VAL A CA 1
ATOM 714 C C . VAL A 1 86 ? -6.015 15.858 0.924 1.00 85.31 86 VAL A C 1
ATOM 716 O O . VAL A 1 86 ? -5.203 16.079 1.819 1.00 85.31 86 VAL A O 1
ATOM 719 N N . SER A 1 87 ? -6.541 14.647 0.716 1.00 87.06 87 SER A N 1
ATOM 720 C CA . SER A 1 87 ? -6.175 13.452 1.482 1.00 87.06 87 SER A CA 1
ATOM 721 C C . SER A 1 87 ? -5.200 12.601 0.667 1.00 87.06 87 SER A C 1
ATOM 723 O O . SER A 1 87 ? -5.588 11.841 -0.219 1.00 87.06 87 SER A O 1
ATOM 725 N N . ARG A 1 88 ? -3.906 12.827 0.909 1.00 88.81 88 ARG A N 1
ATOM 726 C CA . ARG A 1 88 ? -2.792 12.237 0.142 1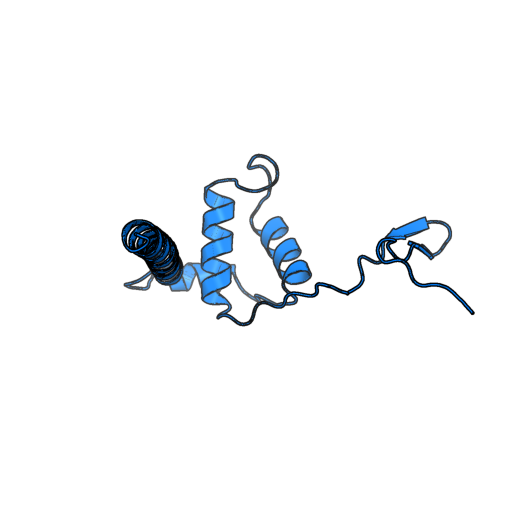.00 88.81 88 ARG A CA 1
ATOM 727 C C . ARG A 1 88 ? -2.418 10.834 0.615 1.00 88.81 88 ARG A C 1
ATOM 729 O O . ARG A 1 88 ? -1.837 10.087 -0.162 1.00 88.81 88 ARG A O 1
ATOM 736 N N . ILE A 1 89 ? -2.737 10.530 1.875 1.00 94.25 89 ILE A N 1
ATOM 737 C CA . ILE A 1 89 ? -2.425 9.275 2.571 1.00 94.25 89 ILE A CA 1
ATOM 738 C C . ILE A 1 89 ? -3.687 8.630 3.179 1.00 94.25 89 ILE A C 1
ATOM 740 O O . ILE A 1 89 ? -3.681 8.094 4.287 1.00 94.25 89 ILE A O 1
ATOM 744 N N . ALA A 1 90 ? -4.808 8.750 2.460 1.00 94.50 90 ALA A N 1
ATOM 745 C CA . ALA A 1 90 ? -6.126 8.332 2.935 1.00 94.50 90 ALA A CA 1
ATOM 746 C C . ALA A 1 90 ? -6.165 6.854 3.347 1.00 94.50 90 ALA A C 1
ATOM 748 O O . ALA A 1 90 ? -6.911 6.473 4.253 1.00 94.50 90 ALA A O 1
ATOM 749 N N . PHE A 1 91 ? -5.395 6.007 2.659 1.00 97.12 91 PHE A N 1
ATOM 750 C CA . PHE A 1 91 ? -5.395 4.582 2.933 1.00 97.12 91 PHE A CA 1
ATOM 751 C C . PHE A 1 91 ? -4.599 4.241 4.189 1.00 97.12 91 PHE A C 1
ATOM 753 O O . PHE A 1 91 ? -5.074 3.456 5.008 1.00 97.12 91 PHE A O 1
AT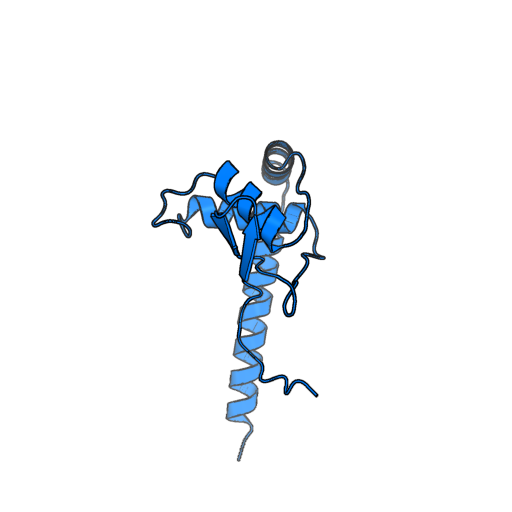OM 760 N N . LEU A 1 92 ? -3.437 4.861 4.392 1.00 97.19 92 LEU A N 1
ATOM 761 C CA . LEU A 1 92 ? -2.666 4.723 5.625 1.00 97.19 92 LEU A CA 1
ATOM 762 C C . LEU A 1 92 ? -3.464 5.216 6.834 1.00 97.19 92 LEU A C 1
ATOM 764 O O . LEU A 1 92 ? -3.523 4.503 7.834 1.00 97.19 92 LEU A O 1
ATOM 768 N N . ASP A 1 93 ? -4.151 6.357 6.725 1.00 97.19 93 ASP A N 1
ATOM 769 C CA . ASP A 1 93 ? -5.032 6.864 7.788 1.00 97.19 93 ASP A CA 1
ATOM 770 C C . ASP A 1 93 ? -6.116 5.832 8.152 1.00 97.19 93 ASP A C 1
ATOM 772 O O . ASP A 1 93 ? -6.357 5.536 9.329 1.00 97.19 93 ASP A O 1
ATOM 776 N N . LYS A 1 94 ? -6.736 5.216 7.135 1.00 97.31 94 LYS A N 1
ATOM 777 C CA . LYS A 1 94 ? -7.720 4.138 7.308 1.00 97.31 94 LYS A CA 1
ATOM 778 C C . LYS A 1 94 ? -7.112 2.908 7.990 1.00 97.31 94 LYS A C 1
ATOM 780 O O . LYS A 1 94 ? -7.760 2.335 8.864 1.00 97.31 94 LYS A O 1
ATOM 785 N N . LEU A 1 95 ? -5.903 2.494 7.606 1.00 97.62 95 LEU A N 1
ATOM 786 C CA . LEU A 1 95 ? -5.219 1.336 8.193 1.00 97.62 95 LEU A CA 1
ATOM 787 C C . LEU A 1 95 ? -4.826 1.574 9.652 1.00 97.62 95 LEU A C 1
ATOM 789 O O . LEU A 1 95 ? -5.048 0.692 10.479 1.00 97.62 95 LEU A O 1
ATOM 793 N N . ILE A 1 96 ? -4.296 2.757 9.976 1.00 97.56 96 ILE A N 1
ATOM 794 C CA . ILE A 1 96 ? -3.950 3.145 11.350 1.00 97.56 96 ILE A CA 1
ATOM 795 C C . ILE A 1 96 ? -5.194 3.062 12.232 1.00 97.56 96 ILE A C 1
ATOM 797 O O . ILE A 1 96 ? -5.171 2.399 13.269 1.00 97.56 96 ILE A O 1
ATOM 801 N N . LYS A 1 97 ? -6.299 3.678 11.793 1.00 98.06 97 LYS A N 1
ATOM 802 C CA . LYS A 1 97 ? -7.566 3.620 12.524 1.00 98.06 97 LYS A CA 1
ATOM 803 C C . LYS A 1 97 ? -8.038 2.176 12.708 1.00 98.06 97 LYS A C 1
ATOM 805 O O . LYS A 1 97 ? -8.322 1.774 13.828 1.00 98.06 97 LYS A O 1
ATOM 810 N N . ALA A 1 98 ? -8.084 1.393 11.629 1.00 98.12 98 ALA A N 1
ATOM 811 C CA . ALA A 1 98 ? -8.579 0.019 11.670 1.00 98.12 98 ALA A CA 1
ATOM 812 C C . ALA A 1 98 ? -7.752 -0.893 12.592 1.00 98.12 98 ALA A C 1
ATOM 814 O O . ALA A 1 98 ? -8.312 -1.757 13.264 1.00 98.12 98 ALA A O 1
ATOM 815 N N . LEU A 1 99 ? -6.428 -0.716 12.627 1.00 97.94 99 LEU A N 1
ATOM 816 C CA . LEU A 1 99 ? -5.560 -1.510 13.491 1.00 97.94 99 LEU A CA 1
ATOM 817 C C . LEU A 1 99 ? -5.731 -1.134 14.968 1.00 97.94 99 LEU A C 1
ATOM 819 O O . LEU A 1 99 ? -5.842 -2.036 15.795 1.00 97.94 99 LEU A O 1
ATOM 823 N N . ASN A 1 100 ? -5.807 0.164 15.282 1.00 98.00 100 ASN A N 1
ATOM 824 C CA . ASN A 1 100 ? -6.071 0.633 16.645 1.00 98.00 100 ASN A CA 1
ATOM 825 C C . ASN A 1 100 ? -7.446 0.163 17.140 1.00 98.00 100 ASN A C 1
ATOM 827 O O . ASN A 1 100 ? -7.531 -0.416 18.217 1.00 98.00 100 ASN A O 1
ATOM 831 N N . ASP A 1 101 ? -8.499 0.308 16.324 1.00 97.75 101 ASP A N 1
ATOM 832 C CA . ASP A 1 101 ? -9.851 -0.155 16.668 1.00 97.75 101 ASP A CA 1
ATOM 833 C C . ASP A 1 101 ? -9.851 -1.657 17.017 1.00 97.75 101 ASP A C 1
ATOM 835 O O . ASP A 1 101 ? -10.436 -2.075 18.017 1.00 97.75 101 ASP A O 1
ATOM 839 N N . ARG A 1 102 ? -9.133 -2.475 16.233 1.00 96.50 102 ARG A N 1
ATOM 840 C CA . ARG A 1 102 ? -9.001 -3.917 16.485 1.00 96.50 102 ARG A CA 1
ATOM 841 C C . ARG A 1 102 ? -8.268 -4.226 17.794 1.00 96.50 102 ARG A C 1
ATOM 843 O O . ARG A 1 102 ? -8.606 -5.208 18.451 1.00 96.50 102 ARG A O 1
ATOM 850 N N . MET A 1 103 ? -7.247 -3.449 18.155 1.00 96.31 103 MET A N 1
ATOM 851 C CA . MET A 1 103 ? -6.530 -3.620 19.425 1.00 96.31 103 MET A CA 1
ATOM 852 C C . MET A 1 103 ? -7.429 -3.253 20.611 1.00 96.31 103 MET A C 1
ATOM 854 O O . MET A 1 103 ? -7.579 -4.058 21.530 1.00 96.31 103 MET A O 1
ATOM 858 N N . ASP A 1 104 ? -8.117 -2.114 20.534 1.00 96.12 104 ASP A N 1
ATOM 859 C CA . ASP A 1 104 ? -9.072 -1.659 21.546 1.00 96.12 104 ASP A CA 1
ATOM 860 C C . ASP A 1 104 ? -10.203 -2.677 21.797 1.00 96.12 104 ASP A C 1
ATOM 862 O O . ASP A 1 104 ? -10.627 -2.898 22.933 1.00 96.12 104 ASP A O 1
ATOM 866 N N . GLU A 1 105 ? -10.738 -3.296 20.739 1.00 95.06 105 GLU A N 1
ATOM 867 C CA . GLU A 1 105 ? -11.766 -4.343 20.841 1.00 95.06 105 GLU A CA 1
ATOM 868 C C . GLU A 1 105 ? -11.283 -5.552 21.652 1.00 95.06 105 GLU A C 1
ATOM 870 O O . GLU A 1 105 ? -12.022 -6.075 22.493 1.00 95.06 105 GLU A O 1
ATOM 875 N N . LEU A 1 106 ? -10.033 -5.972 21.442 1.00 92.12 106 LEU A N 1
ATOM 876 C CA . LEU A 1 106 ? -9.434 -7.084 22.174 1.00 92.12 106 LEU A CA 1
ATOM 877 C C . LEU A 1 106 ? -9.237 -6.729 23.652 1.00 92.12 106 LEU A C 1
ATOM 879 O O . LEU A 1 106 ? -9.613 -7.522 24.514 1.00 92.12 106 LEU A O 1
ATOM 883 N N . GLU A 1 107 ? -8.746 -5.530 23.965 1.00 89.69 107 GLU A N 1
ATOM 884 C CA . GLU A 1 107 ? -8.573 -5.073 25.352 1.00 89.69 107 GLU A CA 1
ATOM 885 C C . GLU A 1 107 ? -9.906 -4.984 26.108 1.00 89.69 107 GLU A C 1
ATOM 887 O O . GLU A 1 107 ? -10.006 -5.409 27.263 1.00 89.69 107 GLU A O 1
ATOM 892 N N . ARG A 1 108 ? -10.972 -4.506 25.451 1.00 83.00 108 ARG A N 1
ATOM 893 C CA . ARG A 1 108 ? -12.325 -4.508 26.032 1.00 83.00 108 ARG A CA 1
ATOM 894 C C . ARG A 1 108 ? -12.827 -5.928 26.287 1.00 83.00 108 ARG A C 1
ATOM 896 O O . ARG A 1 108 ? -13.440 -6.160 27.321 1.00 83.00 108 ARG A O 1
ATOM 903 N N . SER A 1 109 ? -12.549 -6.882 25.397 1.00 73.19 109 SER A N 1
ATOM 904 C CA . SER A 1 109 ? -12.972 -8.280 25.576 1.00 73.19 109 SER A CA 1
ATOM 905 C C . SER A 1 109 ? -12.260 -8.993 26.738 1.00 73.19 109 SER A C 1
ATOM 907 O O . SER A 1 109 ? -12.871 -9.818 27.418 1.00 73.19 109 SER A O 1
ATOM 909 N N . VAL A 1 110 ? -11.004 -8.629 27.023 1.00 65.44 110 VAL A N 1
ATOM 910 C CA . VAL A 1 110 ? -10.232 -9.155 28.163 1.00 65.44 110 VAL A CA 1
ATOM 911 C C . VAL A 1 110 ? -10.768 -8.614 29.493 1.00 65.44 110 VAL A C 1
ATOM 913 O O . VAL A 1 110 ? -10.893 -9.368 30.453 1.00 65.44 110 VAL A O 1
ATOM 916 N N . ASN A 1 111 ? -11.172 -7.342 29.539 1.00 59.44 111 ASN A N 1
ATOM 917 C CA . ASN A 1 111 ? -11.696 -6.694 30.749 1.00 59.44 111 ASN A CA 1
ATOM 918 C C . ASN A 1 111 ? -13.160 -7.049 31.088 1.00 59.44 111 ASN A C 1
ATOM 920 O O . ASN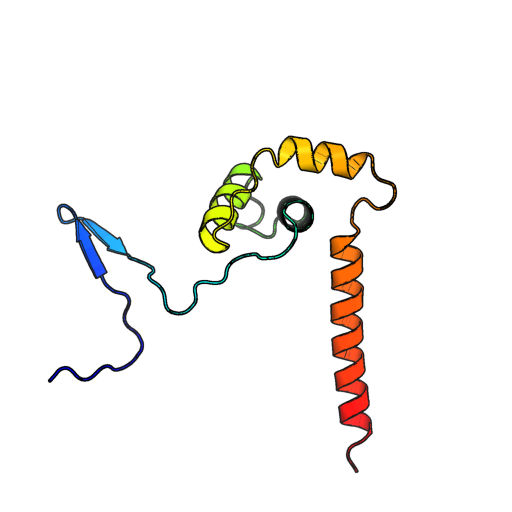 A 1 111 ? -13.697 -6.549 32.075 1.00 59.44 111 ASN A O 1
ATOM 924 N N . VAL A 1 112 ? -13.820 -7.881 30.274 1.00 60.28 112 VAL A N 1
ATOM 925 C CA . VAL A 1 112 ? -15.220 -8.318 30.469 1.00 60.28 112 VAL A CA 1
ATOM 926 C C . VAL A 1 112 ? -15.308 -9.805 30.869 1.00 60.28 112 VAL A C 1
ATOM 928 O O . VAL A 1 112 ? -16.401 -10.326 31.081 1.00 60.28 112 VAL A O 1
ATOM 931 N N . SER A 1 113 ? -14.176 -10.500 31.032 1.00 43.31 113 SER A N 1
ATOM 932 C CA . SER A 1 113 ? -14.159 -11.868 31.576 1.00 43.31 113 SER A CA 1
ATOM 933 C C . SER A 1 113 ? -14.130 -11.839 33.120 1.00 43.31 113 SER A C 1
ATOM 935 O O . SER A 1 113 ? -13.250 -11.165 33.657 1.00 43.31 113 SER A O 1
ATOM 937 N N . PRO A 1 114 ? -15.072 -12.508 33.827 1.00 55.88 114 PRO A N 1
ATOM 938 C CA . PRO A 1 114 ? -15.143 -12.534 35.296 1.00 55.88 114 PRO A CA 1
ATOM 939 C C . PRO A 1 114 ? -13.958 -13.225 35.976 1.00 55.88 114 PRO A C 1
ATOM 941 O O . PRO A 1 114 ? -13.426 -14.199 35.391 1.00 55.88 114 PRO A O 1
#